Protein AF-A0A6N6ZDU7-F1 (afdb_monomer)

Foldseek 3Di:
DDPVVLVVLQVVLPDDPVLCVLVVVQAPDSLLSVLLSQQSNPAPCNHVLSVVLVVLQVVAPDHPNLVSLLSSLLSVLCVVVVHGAHSQLSSLLLSLLRVVQVPDPDHDRSNVSSNVCCVVPNGDRPRSPPDSD

Sequence (133 aa):
MTWRQALEQLLTAGASAEDILPLRDAIEEPANVRSLARLLAHDPHPSHSLEQLNDAVDASSEDLAAWLKSLTVLQKWLEGEGRTTTLKQAVGYVECSAAANDMQAMKLELDVMVESMLDSYGYSGEDASENCL

Structure (mmCIF, N/CA/C/O backbone):
data_AF-A0A6N6ZDU7-F1
#
_entry.id   AF-A0A6N6ZDU7-F1
#
loop_
_atom_site.group_PDB
_atom_site.id
_atom_site.type_symbol
_atom_site.label_atom_id
_atom_site.label_alt_id
_atom_site.label_comp_id
_atom_site.label_asym_id
_atom_site.label_entity_id
_atom_site.label_seq_id
_atom_site.pdbx_PDB_ins_code
_atom_site.Cartn_x
_atom_site.Cartn_y
_atom_site.Cartn_z
_atom_site.occupancy
_atom_site.B_iso_or_equiv
_atom_site.auth_seq_id
_atom_site.auth_comp_id
_atom_site.auth_asym_id
_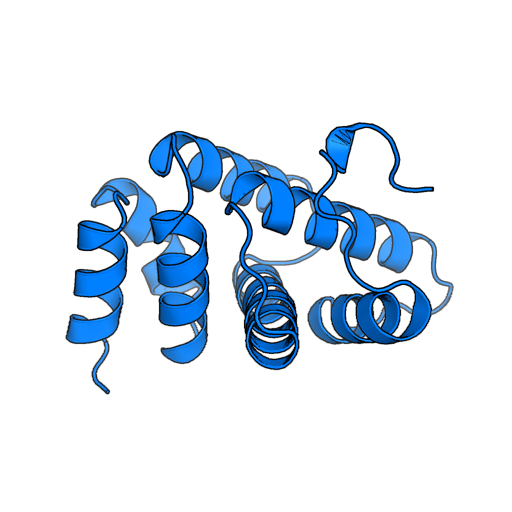atom_site.auth_atom_id
_atom_site.pdbx_PDB_model_num
ATOM 1 N N . MET A 1 1 ? -19.727 -2.717 -6.074 1.00 58.34 1 MET A N 1
ATOM 2 C CA . MET A 1 1 ? -19.333 -1.869 -4.928 1.00 58.34 1 MET A CA 1
ATOM 3 C C . MET A 1 1 ? -19.040 -0.482 -5.463 1.00 58.34 1 MET A C 1
ATOM 5 O O . MET A 1 1 ? -18.482 -0.398 -6.549 1.00 58.34 1 MET A O 1
ATOM 9 N N . THR A 1 2 ? -19.470 0.573 -4.779 1.00 76.94 2 THR A N 1
ATOM 10 C CA . THR A 1 2 ? -19.296 1.956 -5.251 1.00 76.94 2 THR A CA 1
ATOM 11 C C . THR A 1 2 ? -18.073 2.609 -4.606 1.00 76.94 2 THR A C 1
ATOM 13 O O . THR A 1 2 ? -17.673 2.231 -3.508 1.00 76.94 2 THR A O 1
ATOM 16 N N . TRP A 1 3 ? -17.506 3.623 -5.262 1.00 70.94 3 TRP A N 1
ATOM 17 C CA . TRP A 1 3 ? -16.405 4.443 -4.737 1.00 70.94 3 TRP A CA 1
ATOM 18 C C . TRP A 1 3 ? -16.661 4.992 -3.336 1.00 70.94 3 TRP A C 1
ATOM 20 O O . TRP A 1 3 ? -15.782 4.976 -2.483 1.00 70.94 3 TRP A O 1
ATOM 30 N N . ARG A 1 4 ? -17.905 5.394 -3.070 1.00 78.25 4 ARG A N 1
ATOM 31 C CA . ARG A 1 4 ? -18.334 5.858 -1.752 1.00 78.25 4 ARG A CA 1
ATOM 32 C C . ARG A 1 4 ? -18.070 4.825 -0.652 1.00 78.25 4 ARG A C 1
ATOM 34 O O . ARG A 1 4 ? -17.531 5.182 0.384 1.00 78.25 4 ARG A O 1
ATOM 41 N N . GLN A 1 5 ? -18.400 3.558 -0.899 1.00 80.31 5 GLN A N 1
ATOM 42 C CA . GLN A 1 5 ? -18.203 2.485 0.081 1.00 80.31 5 GLN A CA 1
ATOM 43 C C . GLN A 1 5 ? -16.718 2.226 0.346 1.00 80.31 5 GLN A C 1
ATOM 45 O O . GLN A 1 5 ? -16.336 1.938 1.473 1.00 80.31 5 GLN A O 1
ATOM 50 N N . ALA A 1 6 ? -15.884 2.330 -0.687 1.00 73.44 6 ALA A N 1
ATOM 51 C CA . ALA A 1 6 ? -14.447 2.129 -0.568 1.00 73.44 6 ALA A CA 1
ATOM 52 C C . ALA A 1 6 ? -13.781 3.248 0.260 1.00 73.44 6 ALA A C 1
ATOM 54 O O . ALA A 1 6 ? -12.985 2.973 1.151 1.00 73.44 6 ALA A O 1
ATOM 55 N N . LEU A 1 7 ? -14.174 4.505 0.032 1.00 78.56 7 LEU A N 1
ATOM 56 C CA . LEU A 1 7 ? -13.689 5.648 0.813 1.00 78.56 7 LEU A CA 1
ATOM 57 C C . LEU A 1 7 ? -14.181 5.619 2.268 1.00 78.56 7 LEU A C 1
ATOM 59 O O . LEU A 1 7 ? -13.415 5.902 3.185 1.00 78.56 7 LEU A O 1
ATOM 63 N N . GLU A 1 8 ? -15.438 5.223 2.497 1.00 83.81 8 GLU A N 1
ATOM 64 C CA . GLU A 1 8 ? -15.982 5.025 3.849 1.00 83.81 8 GLU A CA 1
ATOM 65 C C . GLU A 1 8 ? -15.182 3.964 4.634 1.00 83.81 8 GLU A C 1
ATOM 67 O O . GLU A 1 8 ? -14.991 4.108 5.844 1.00 83.81 8 GLU A O 1
ATOM 72 N N . GLN A 1 9 ? -14.654 2.935 3.960 1.00 84.00 9 GLN A N 1
ATOM 73 C CA . GLN A 1 9 ? -13.790 1.930 4.590 1.00 84.00 9 GLN A CA 1
ATOM 74 C C . GLN A 1 9 ? -12.430 2.494 5.007 1.00 84.00 9 GLN A C 1
ATOM 76 O O . GLN A 1 9 ? -11.996 2.193 6.114 1.00 84.00 9 GLN A O 1
ATOM 81 N N . LEU A 1 10 ? -11.787 3.332 4.185 1.00 81.88 10 LEU A N 1
ATOM 82 C CA . LEU A 1 10 ? -10.521 3.978 4.560 1.00 81.88 10 LEU A CA 1
ATOM 83 C C . LEU A 1 10 ? -10.683 4.878 5.788 1.00 81.88 10 LEU A C 1
ATOM 85 O O . LEU A 1 10 ? -9.905 4.769 6.733 1.00 81.88 10 LEU A O 1
ATOM 89 N N . LEU A 1 11 ? -11.731 5.707 5.805 1.00 85.19 11 LEU A N 1
ATOM 90 C CA . LEU A 1 11 ? -12.040 6.567 6.952 1.00 85.19 11 LEU A CA 1
ATOM 91 C C . LEU A 1 11 ? -12.271 5.745 8.227 1.00 85.19 11 LEU A C 1
ATOM 93 O O . LEU A 1 11 ? -11.782 6.089 9.298 1.00 85.19 11 LEU A O 1
ATOM 97 N N . THR A 1 12 ? -12.996 4.629 8.110 1.00 87.50 12 THR A N 1
ATOM 98 C CA . THR A 1 12 ? -13.253 3.726 9.244 1.00 87.50 12 THR A CA 1
ATOM 99 C C . THR A 1 12 ? -11.981 3.014 9.711 1.00 87.50 12 THR A C 1
ATOM 101 O O . THR A 1 12 ? -11.840 2.740 10.899 1.00 87.50 12 THR A O 1
ATOM 104 N N . ALA A 1 13 ? -11.050 2.742 8.796 1.00 84.44 13 ALA A N 1
ATOM 105 C CA . ALA A 1 13 ? -9.753 2.140 9.091 1.00 84.44 13 ALA A CA 1
ATOM 106 C C . ALA A 1 13 ? -8.732 3.137 9.678 1.00 84.44 13 ALA A C 1
ATOM 108 O O . ALA A 1 13 ? -7.606 2.751 9.969 1.00 84.44 13 ALA A O 1
ATOM 109 N N . GLY A 1 14 ? -9.122 4.400 9.879 1.00 82.88 14 GLY A N 1
ATOM 110 C CA . GLY A 1 14 ? -8.300 5.413 10.541 1.00 82.88 14 GLY A CA 1
ATOM 111 C C . GLY A 1 14 ? -7.555 6.360 9.602 1.00 82.88 14 GLY A C 1
ATOM 112 O O . GLY A 1 14 ? -6.782 7.179 10.092 1.00 82.88 14 GLY A O 1
ATOM 113 N N . ALA A 1 15 ? -7.790 6.297 8.286 1.00 84.06 15 ALA A N 1
ATOM 114 C CA . ALA A 1 15 ? -7.282 7.308 7.362 1.00 84.06 15 ALA A CA 1
ATOM 115 C C . ALA A 1 15 ? -7.988 8.654 7.593 1.00 84.06 15 ALA A C 1
ATOM 117 O O . ALA A 1 15 ? -9.206 8.710 7.796 1.00 84.06 15 ALA A O 1
ATOM 118 N N . SER A 1 16 ? -7.237 9.750 7.530 1.00 83.94 16 SER A N 1
ATOM 119 C CA . SER A 1 16 ? -7.793 11.099 7.554 1.00 83.94 16 SER A CA 1
ATOM 120 C C . SER A 1 16 ? -8.318 11.507 6.172 1.00 83.94 16 SER A C 1
ATOM 122 O O . SER A 1 16 ? -8.031 10.885 5.150 1.00 83.94 16 SER A O 1
ATOM 124 N N . ALA A 1 17 ? -9.100 12.587 6.119 1.00 80.00 17 ALA A N 1
ATOM 125 C CA . ALA A 1 17 ? -9.546 13.142 4.843 1.00 80.00 17 ALA A CA 1
ATOM 126 C C . ALA A 1 17 ? -8.377 13.664 3.986 1.00 80.00 17 ALA A C 1
ATOM 128 O O . ALA A 1 17 ? -8.487 13.655 2.762 1.00 80.00 17 ALA A O 1
ATOM 129 N N . GLU A 1 18 ? -7.281 14.102 4.614 1.00 80.38 18 GLU A N 1
ATOM 130 C CA . GLU A 1 18 ? -6.077 14.571 3.921 1.00 80.38 18 GLU A CA 1
ATOM 131 C C . GLU A 1 18 ? -5.332 13.400 3.270 1.00 80.38 18 GLU A C 1
ATOM 133 O O . GLU A 1 18 ? -4.978 13.497 2.097 1.00 80.38 18 GLU A O 1
ATOM 138 N N . ASP A 1 19 ? -5.239 12.254 3.954 1.00 76.81 19 ASP A N 1
ATOM 139 C CA . ASP A 1 19 ? -4.604 11.031 3.427 1.00 76.81 19 ASP A CA 1
ATOM 140 C C . ASP A 1 19 ? -5.325 10.469 2.191 1.00 76.81 19 ASP A C 1
ATOM 142 O O . ASP A 1 19 ? -4.747 9.777 1.355 1.00 76.81 19 ASP A O 1
ATOM 146 N N . ILE A 1 20 ? -6.622 10.755 2.064 1.00 76.69 20 ILE A N 1
ATOM 147 C CA . ILE A 1 20 ? -7.469 10.248 0.981 1.00 76.69 20 ILE A CA 1
ATOM 148 C C . ILE A 1 20 ? -7.313 11.070 -0.305 1.00 76.69 20 ILE A C 1
ATOM 150 O O . ILE A 1 20 ? -7.604 10.562 -1.392 1.00 76.69 20 ILE A O 1
ATOM 154 N N . LEU A 1 21 ? -6.869 12.328 -0.220 1.00 75.88 21 LEU A N 1
ATOM 155 C CA . LEU A 1 21 ? -6.776 13.203 -1.392 1.00 75.88 21 LEU A CA 1
ATOM 156 C C . LEU A 1 21 ? -5.785 12.686 -2.447 1.00 75.88 21 LEU A C 1
ATOM 158 O O . LEU A 1 21 ? -6.206 12.592 -3.602 1.00 75.88 21 LEU A O 1
ATOM 162 N N . PRO A 1 22 ? -4.542 12.292 -2.098 1.00 72.44 22 PRO A N 1
ATOM 163 C CA . PRO A 1 22 ? -3.609 11.707 -3.063 1.00 72.44 22 PRO A CA 1
ATOM 164 C C . PRO A 1 22 ? -4.135 10.395 -3.653 1.00 72.44 22 PRO A C 1
ATOM 166 O O . PRO A 1 22 ? -4.014 10.142 -4.850 1.00 72.44 22 PRO A O 1
ATOM 169 N N . LEU A 1 23 ? -4.802 9.586 -2.823 1.00 72.69 23 LEU A N 1
ATOM 170 C CA . LEU A 1 23 ? -5.373 8.310 -3.238 1.00 72.69 23 LEU A CA 1
ATOM 171 C C . LEU A 1 23 ? -6.471 8.500 -4.295 1.00 72.69 23 LEU A C 1
ATOM 173 O O . LEU A 1 23 ? -6.551 7.726 -5.243 1.00 72.69 23 LEU A O 1
ATOM 177 N N . ARG A 1 24 ? -7.306 9.539 -4.180 1.00 70.12 24 ARG A N 1
ATOM 178 C CA . ARG A 1 24 ? -8.436 9.771 -5.097 1.00 70.12 24 ARG A CA 1
ATOM 179 C C . ARG A 1 24 ? -8.020 9.792 -6.571 1.00 70.12 24 ARG A C 1
ATOM 181 O O . ARG A 1 24 ? -8.779 9.304 -7.405 1.00 70.12 24 ARG A O 1
ATOM 188 N N . ASP A 1 25 ? -6.860 10.368 -6.867 1.00 70.69 25 ASP A N 1
ATOM 189 C CA . ASP A 1 25 ? -6.400 10.580 -8.239 1.00 70.69 25 ASP A CA 1
ATOM 190 C C . ASP A 1 25 ? -5.521 9.415 -8.745 1.00 70.69 25 ASP A C 1
ATOM 192 O O . ASP A 1 25 ? -5.403 9.229 -9.953 1.00 70.69 25 ASP A O 1
ATOM 196 N N . ALA A 1 26 ? -4.968 8.597 -7.838 1.00 70.00 26 ALA A N 1
ATOM 197 C CA . ALA A 1 26 ? -4.118 7.442 -8.154 1.00 70.00 26 ALA A CA 1
ATOM 198 C C . ALA A 1 26 ? -4.843 6.086 -8.130 1.00 70.00 26 ALA A C 1
ATOM 200 O O . ALA A 1 26 ? -4.334 5.091 -8.646 1.00 70.00 26 ALA A O 1
ATOM 201 N N . ILE A 1 27 ? -6.019 5.993 -7.505 1.00 69.31 27 ILE A N 1
ATOM 202 C CA . ILE A 1 27 ? -6.757 4.733 -7.474 1.00 69.31 27 ILE A CA 1
ATOM 203 C C . ILE A 1 27 ? -7.467 4.535 -8.819 1.00 69.31 27 ILE A C 1
ATOM 205 O O . ILE A 1 27 ? -8.473 5.174 -9.122 1.00 69.31 27 ILE A O 1
ATOM 209 N N . GLU A 1 28 ? -7.004 3.548 -9.577 1.00 72.62 28 GLU A N 1
ATOM 210 C CA . GLU A 1 28 ? -7.682 3.097 -10.796 1.00 72.62 28 GLU A CA 1
ATOM 211 C C . GLU A 1 28 ? -8.829 2.119 -10.491 1.00 72.62 28 GLU A C 1
ATOM 213 O O . GLU A 1 28 ? -9.880 2.140 -11.137 1.00 72.62 28 GLU A O 1
ATOM 218 N N . GLU A 1 29 ? -8.668 1.289 -9.452 1.00 81.12 29 GLU A N 1
ATOM 219 C CA . GLU A 1 29 ? -9.603 0.217 -9.112 1.00 81.12 29 GLU A CA 1
ATOM 220 C C . GLU A 1 29 ? -10.115 0.278 -7.660 1.00 81.12 29 GLU A C 1
ATOM 222 O O . GLU A 1 29 ? -9.319 0.281 -6.716 1.00 81.12 29 GLU A O 1
ATOM 227 N N . PRO A 1 30 ? -11.442 0.165 -7.418 1.00 81.50 30 PRO A N 1
ATOM 228 C CA . PRO A 1 30 ? -12.004 0.085 -6.065 1.00 81.50 30 PRO A CA 1
ATOM 229 C C . PRO A 1 30 ? -11.464 -1.079 -5.221 1.00 81.50 30 PRO A C 1
ATOM 231 O O . PRO A 1 30 ? -11.613 -1.077 -4.000 1.00 81.50 30 PRO A O 1
ATOM 2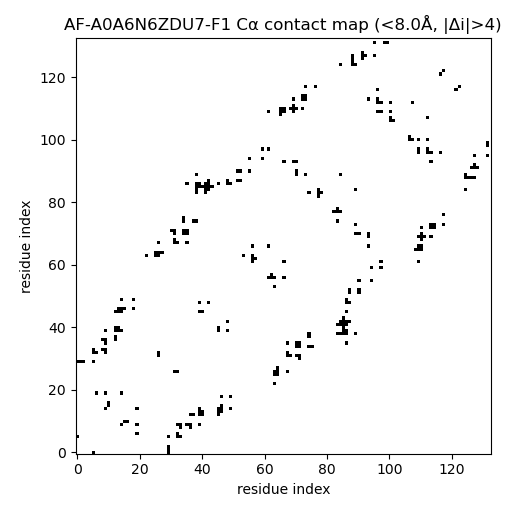34 N N . ALA A 1 31 ? -10.895 -2.107 -5.858 1.00 85.31 31 ALA A N 1
ATOM 235 C CA . ALA A 1 31 ? -10.260 -3.219 -5.163 1.00 85.31 31 ALA A CA 1
ATOM 236 C C . ALA A 1 31 ? -9.034 -2.769 -4.363 1.00 85.31 31 ALA A C 1
ATOM 238 O O . ALA A 1 31 ? -8.883 -3.211 -3.226 1.00 85.31 31 ALA A O 1
ATOM 239 N N . ASN A 1 32 ? -8.250 -1.837 -4.904 1.00 89.06 32 ASN A N 1
ATOM 240 C CA . ASN A 1 32 ? -7.016 -1.386 -4.276 1.00 89.06 32 ASN A CA 1
ATOM 241 C C . ASN A 1 32 ? -7.286 -0.640 -2.969 1.00 89.06 32 ASN A C 1
ATOM 243 O O . ASN A 1 32 ? -6.639 -0.871 -1.951 1.00 89.06 32 ASN A O 1
ATOM 247 N N . VAL A 1 33 ? -8.344 0.170 -2.963 1.00 85.12 33 VAL A N 1
ATOM 248 C CA . VAL A 1 33 ? -8.827 0.878 -1.769 1.00 85.12 33 VAL A CA 1
ATOM 249 C C . VAL A 1 33 ? -9.214 -0.084 -0.659 1.00 85.12 33 VAL A C 1
ATOM 251 O O . VAL A 1 33 ? -8.924 0.159 0.507 1.00 85.12 33 VAL A O 1
ATOM 254 N N . ARG A 1 34 ? -9.879 -1.190 -1.011 1.00 87.81 34 ARG A N 1
ATOM 255 C CA . ARG A 1 34 ? -10.276 -2.193 -0.021 1.00 87.81 34 ARG A CA 1
ATOM 256 C C . ARG A 1 34 ? -9.068 -2.881 0.579 1.00 87.81 34 ARG A C 1
ATOM 258 O O . ARG A 1 34 ? -9.038 -3.081 1.786 1.00 87.81 34 ARG A O 1
ATOM 265 N N . SER A 1 35 ? -8.116 -3.281 -0.257 1.00 91.81 35 SER A N 1
ATOM 266 C CA . SER A 1 35 ? -6.904 -3.936 0.220 1.00 91.81 35 SER A CA 1
ATOM 267 C C . SER A 1 35 ? -6.118 -3.002 1.137 1.00 91.81 35 SER A C 1
ATOM 269 O O . SER A 1 35 ? -5.766 -3.416 2.238 1.00 91.81 35 SER A O 1
ATOM 271 N N . LEU A 1 36 ? -5.989 -1.721 0.777 1.00 91.88 36 LEU A N 1
ATOM 272 C CA . LEU A 1 36 ? -5.410 -0.705 1.656 1.00 91.88 36 LEU A CA 1
ATOM 273 C C . LEU A 1 36 ? -6.192 -0.558 2.973 1.00 91.88 36 LEU A C 1
ATOM 275 O O . LEU A 1 36 ? -5.602 -0.618 4.046 1.00 91.88 36 LEU A O 1
ATOM 279 N N . ALA A 1 37 ? -7.523 -0.445 2.920 1.00 90.81 37 ALA A N 1
ATOM 280 C CA . ALA A 1 37 ? -8.357 -0.340 4.119 1.00 90.81 37 ALA A CA 1
ATOM 281 C C . ALA A 1 37 ? -8.235 -1.566 5.041 1.00 90.81 37 ALA A C 1
ATOM 283 O O . ALA A 1 37 ? -8.271 -1.427 6.260 1.00 90.81 37 ALA A O 1
ATOM 284 N N . ARG A 1 38 ? -8.068 -2.769 4.479 1.00 91.88 38 ARG A N 1
ATOM 285 C CA . ARG A 1 38 ? -7.843 -3.997 5.257 1.00 91.88 38 ARG A CA 1
ATOM 286 C C . ARG A 1 38 ? -6.484 -3.996 5.949 1.00 91.88 38 ARG A C 1
ATOM 288 O O . ARG A 1 38 ? -6.417 -4.390 7.106 1.00 91.88 38 ARG A O 1
ATOM 295 N N . LEU A 1 39 ? -5.431 -3.540 5.271 1.00 93.25 39 LEU A N 1
ATOM 296 C CA . LEU A 1 39 ? -4.101 -3.394 5.872 1.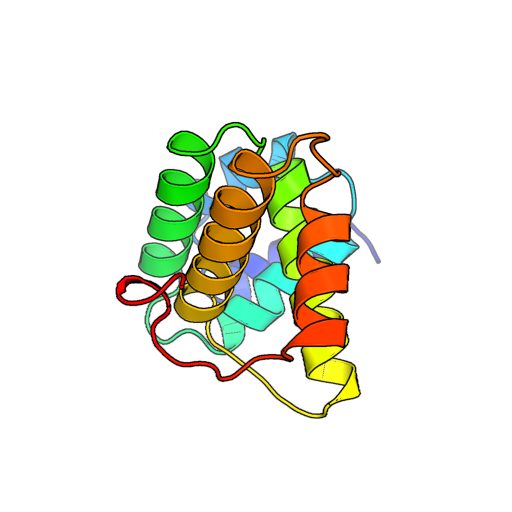00 93.25 39 LEU A CA 1
ATOM 297 C C . LEU A 1 39 ? -4.123 -2.365 7.013 1.00 93.25 39 LEU A C 1
ATOM 299 O O . LEU A 1 39 ? -3.623 -2.638 8.101 1.00 93.25 39 LEU A O 1
ATOM 303 N N . LEU A 1 40 ? -4.787 -1.226 6.799 1.00 92.00 40 LEU A N 1
ATOM 304 C CA . LEU A 1 40 ? -4.961 -0.181 7.814 1.00 92.00 40 LEU A CA 1
ATOM 305 C C . LEU A 1 40 ? -5.778 -0.640 9.021 1.00 92.00 40 LEU A C 1
ATOM 307 O O . LEU A 1 40 ? -5.467 -0.264 10.144 1.00 92.00 40 LEU A O 1
ATOM 311 N N . ALA A 1 41 ? -6.794 -1.482 8.822 1.00 90.69 41 ALA A N 1
ATOM 312 C CA . ALA A 1 41 ? -7.621 -1.986 9.919 1.00 90.69 41 ALA A CA 1
ATOM 313 C C . ALA A 1 41 ? -6.829 -2.814 10.951 1.00 90.69 41 ALA A C 1
ATOM 315 O O . ALA A 1 41 ? -7.295 -3.003 12.076 1.00 90.69 41 ALA A O 1
ATOM 316 N N . HIS A 1 42 ? -5.653 -3.315 10.571 1.00 87.75 42 HIS A N 1
ATOM 317 C CA . HIS A 1 42 ? -4.733 -4.032 11.451 1.00 87.75 42 HIS A CA 1
ATOM 318 C C . HIS A 1 42 ? -3.570 -3.165 11.943 1.00 87.75 42 HIS A C 1
ATOM 320 O O . HIS A 1 42 ? -2.756 -3.643 12.732 1.00 87.75 42 HIS A O 1
ATOM 326 N N . ASP A 1 43 ? -3.486 -1.912 11.503 1.00 88.25 43 ASP A N 1
ATOM 327 C CA . ASP A 1 43 ? -2.383 -1.023 11.819 1.00 88.25 43 ASP A CA 1
ATOM 328 C C . ASP A 1 43 ? -2.649 -0.242 13.123 1.00 88.25 43 ASP A C 1
ATOM 330 O O . ASP A 1 43 ? -3.695 0.401 13.255 1.00 88.25 43 ASP A O 1
ATOM 334 N N . PRO A 1 44 ? -1.736 -0.275 14.114 1.00 88.44 44 PRO A N 1
ATOM 335 C CA . PRO A 1 44 ? -1.889 0.510 15.339 1.00 88.44 44 PRO A CA 1
ATOM 336 C C . PRO A 1 44 ? -1.749 2.022 15.106 1.00 88.44 44 PRO A C 1
ATOM 338 O O . PRO A 1 44 ? -2.224 2.808 15.931 1.00 88.44 44 PRO A O 1
ATOM 341 N N . HIS A 1 45 ? -1.111 2.439 14.006 1.00 88.12 45 HIS A N 1
ATOM 342 C CA . HIS A 1 45 ? -0.851 3.838 13.670 1.00 88.12 45 HIS A CA 1
ATOM 343 C C . HIS A 1 45 ? -1.175 4.151 12.191 1.00 88.12 45 HIS A C 1
ATOM 345 O O . HIS A 1 45 ? -0.277 4.525 11.435 1.00 88.12 45 HIS A O 1
ATOM 351 N N . PRO A 1 46 ? -2.460 4.083 11.778 1.00 86.62 46 PRO A N 1
ATOM 352 C CA . PRO A 1 46 ? -2.890 4.193 10.378 1.00 86.62 46 PRO A CA 1
ATOM 353 C C . PRO A 1 46 ? -2.339 5.411 9.624 1.00 86.62 46 PRO A C 1
ATOM 355 O O . PRO A 1 46 ? -1.810 5.259 8.528 1.00 86.62 46 PRO A O 1
ATOM 358 N N . SER A 1 47 ? -2.418 6.610 10.213 1.00 85.31 47 SER A N 1
ATOM 359 C CA . SER A 1 47 ? -1.933 7.844 9.573 1.00 85.31 47 SER A CA 1
ATOM 360 C C . SER A 1 47 ? -0.420 7.840 9.358 1.00 85.31 47 SER A C 1
ATOM 362 O O . SER A 1 47 ? 0.046 8.226 8.295 1.00 85.31 47 SER A O 1
ATOM 364 N N . HIS A 1 48 ? 0.349 7.348 10.332 1.00 87.69 48 HIS A N 1
ATOM 365 C CA . HIS A 1 48 ? 1.803 7.252 10.200 1.00 87.69 48 HIS A CA 1
ATOM 366 C C . HIS A 1 48 ? 2.198 6.222 9.133 1.00 87.69 48 HIS A C 1
ATOM 368 O O . HIS A 1 48 ? 3.092 6.469 8.336 1.00 87.69 48 HIS A O 1
ATOM 374 N N . SER A 1 49 ? 1.507 5.083 9.059 1.00 90.31 49 SER A N 1
ATOM 375 C CA . SER A 1 49 ? 1.762 4.095 8.003 1.00 90.31 49 SER A CA 1
ATOM 376 C C . SER A 1 49 ? 1.348 4.581 6.607 1.00 90.31 49 SER A C 1
ATOM 378 O O . SER A 1 49 ? 1.926 4.143 5.616 1.00 90.31 49 SER A O 1
ATOM 380 N N . LEU A 1 50 ? 0.371 5.490 6.506 1.00 90.31 50 LEU A N 1
ATOM 381 C CA . LEU A 1 50 ? 0.025 6.168 5.248 1.00 90.31 50 LEU A CA 1
ATOM 382 C C . LEU A 1 50 ? 1.080 7.193 4.834 1.00 90.31 50 LEU A C 1
ATOM 384 O O . LEU A 1 50 ? 1.409 7.269 3.654 1.00 90.31 50 LEU A O 1
ATOM 388 N N . GLU A 1 51 ? 1.633 7.941 5.788 1.00 88.81 51 GLU A N 1
ATOM 389 C CA . GLU A 1 51 ? 2.786 8.815 5.549 1.00 88.81 51 GLU A CA 1
ATOM 390 C C . GLU A 1 51 ? 3.978 7.997 5.036 1.00 88.81 51 GLU A C 1
ATOM 392 O O . GLU A 1 51 ? 4.514 8.308 3.980 1.00 88.81 51 GLU A O 1
ATOM 397 N N . GLN A 1 52 ? 4.289 6.866 5.679 1.00 90.12 52 GLN A N 1
ATOM 398 C CA . GLN A 1 52 ? 5.341 5.954 5.217 1.00 90.12 52 GLN A CA 1
ATOM 399 C C . GLN A 1 52 ? 5.0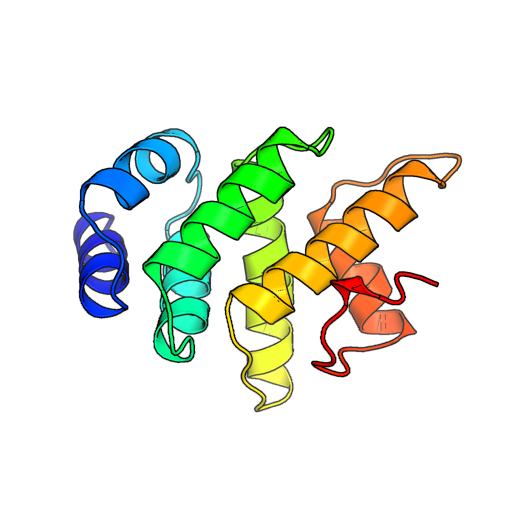86 5.382 3.818 1.00 90.12 52 GLN A C 1
ATOM 401 O O . GLN A 1 52 ? 6.028 5.223 3.048 1.00 90.12 52 GLN A O 1
ATOM 406 N N . LEU A 1 53 ? 3.832 5.069 3.471 1.00 92.38 53 LEU A N 1
ATOM 407 C CA . LEU A 1 53 ? 3.486 4.664 2.108 1.00 92.38 53 LEU A CA 1
ATOM 408 C C . LEU A 1 53 ? 3.793 5.786 1.109 1.00 92.38 53 LEU A C 1
ATOM 410 O O . LEU A 1 53 ? 4.384 5.512 0.070 1.00 92.38 53 LEU A O 1
ATOM 414 N N . ASN A 1 54 ? 3.408 7.028 1.410 1.00 90.56 54 ASN A N 1
ATOM 415 C CA . ASN A 1 54 ? 3.687 8.162 0.528 1.00 90.56 54 ASN A CA 1
ATOM 416 C C . ASN A 1 54 ? 5.195 8.406 0.388 1.00 90.56 54 ASN A C 1
ATOM 418 O O . ASN A 1 54 ? 5.675 8.538 -0.733 1.00 90.56 54 ASN A O 1
ATOM 422 N N . ASP A 1 55 ? 5.941 8.377 1.494 1.00 91.06 55 ASP A N 1
ATOM 423 C CA . ASP A 1 55 ? 7.399 8.528 1.482 1.00 91.06 55 ASP A CA 1
ATOM 424 C C . ASP A 1 55 ? 8.073 7.437 0.634 1.00 91.06 55 ASP A C 1
ATOM 426 O O . ASP A 1 55 ? 8.973 7.724 -0.155 1.00 91.06 55 ASP A O 1
ATOM 430 N N . ALA A 1 56 ? 7.623 6.184 0.764 1.00 91.31 56 ALA A N 1
ATOM 431 C CA . ALA A 1 56 ? 8.159 5.062 -0.002 1.00 91.31 56 ALA A CA 1
ATOM 432 C C . ALA A 1 56 ? 7.830 5.172 -1.500 1.00 91.31 56 ALA A C 1
ATOM 434 O O . ALA A 1 56 ? 8.684 4.889 -2.341 1.00 91.31 56 ALA A O 1
ATOM 435 N N . VAL A 1 57 ? 6.619 5.626 -1.842 1.00 91.56 57 VAL A N 1
ATOM 436 C CA . VAL A 1 57 ? 6.222 5.909 -3.229 1.00 91.56 57 VAL A CA 1
ATOM 437 C C . VAL A 1 57 ? 7.113 6.999 -3.819 1.00 91.56 57 VAL A C 1
ATOM 439 O O . VAL A 1 57 ? 7.723 6.767 -4.862 1.00 91.56 57 VAL A O 1
ATOM 442 N N . ASP A 1 58 ? 7.248 8.137 -3.132 1.00 90.00 58 ASP A N 1
ATOM 443 C CA . ASP A 1 58 ? 8.045 9.288 -3.576 1.00 90.00 58 ASP A CA 1
ATOM 444 C C . ASP A 1 58 ? 9.540 8.955 -3.720 1.00 90.00 58 ASP A C 1
ATOM 446 O O . ASP A 1 58 ? 10.230 9.520 -4.574 1.00 90.00 58 ASP A O 1
ATOM 450 N N . ALA A 1 59 ? 10.053 8.036 -2.897 1.00 89.19 59 ALA A N 1
ATOM 451 C CA . ALA A 1 59 ? 11.429 7.552 -2.978 1.00 89.19 59 ALA A CA 1
ATOM 452 C C . ALA A 1 59 ? 11.653 6.514 -4.095 1.00 89.19 59 ALA A C 1
ATOM 454 O O . ALA A 1 59 ? 12.801 6.264 -4.476 1.00 89.19 59 ALA A O 1
ATOM 455 N N . SER A 1 60 ? 10.588 5.900 -4.614 1.00 87.94 60 SER A N 1
ATOM 456 C CA . SER A 1 60 ? 10.658 4.856 -5.637 1.00 87.94 60 SER A CA 1
ATOM 457 C C . SER A 1 60 ? 10.567 5.415 -7.062 1.00 87.94 60 SER A C 1
ATOM 459 O O . SER A 1 60 ? 10.216 6.570 -7.288 1.00 87.94 60 SER A O 1
ATOM 461 N N . SER A 1 61 ? 10.871 4.577 -8.059 1.00 88.12 61 SER A N 1
ATOM 462 C CA . SER A 1 61 ? 10.621 4.920 -9.471 1.00 88.12 61 SER A CA 1
ATOM 463 C C . SER A 1 61 ? 9.200 4.592 -9.952 1.00 88.12 61 SER A C 1
ATOM 465 O O . SER A 1 61 ? 8.878 4.850 -11.110 1.00 88.12 61 SER A O 1
ATOM 467 N N . GLU A 1 62 ? 8.372 4.038 -9.067 1.00 90.50 62 GLU A N 1
ATOM 468 C CA . GLU A 1 62 ? 7.025 3.542 -9.344 1.00 90.50 62 GLU A CA 1
ATOM 469 C C . GLU A 1 62 ? 5.980 4.529 -8.811 1.00 90.50 62 GLU A C 1
ATOM 471 O O . GLU A 1 62 ? 6.190 5.189 -7.794 1.00 90.50 62 GLU A O 1
ATOM 476 N N . ASP A 1 63 ? 4.833 4.636 -9.479 1.00 91.00 63 ASP A N 1
ATOM 477 C CA . ASP A 1 63 ? 3.773 5.547 -9.047 1.00 91.00 63 ASP A CA 1
ATOM 478 C C . ASP A 1 63 ? 2.855 4.938 -7.970 1.00 91.00 63 ASP A C 1
ATOM 480 O O . ASP A 1 63 ? 2.834 3.731 -7.707 1.00 91.00 63 ASP A O 1
ATOM 484 N N . LEU A 1 64 ? 2.043 5.790 -7.338 1.00 90.69 64 LEU A N 1
ATOM 485 C CA . LEU A 1 64 ? 1.102 5.367 -6.300 1.00 90.69 64 LEU A CA 1
ATOM 486 C C . LEU A 1 64 ? 0.110 4.297 -6.803 1.00 90.69 64 LEU A C 1
ATOM 488 O O . LEU A 1 64 ? -0.325 3.455 -6.018 1.00 90.69 64 LEU A O 1
ATOM 492 N N . ALA A 1 65 ? -0.241 4.282 -8.094 1.00 90.75 65 ALA A N 1
ATOM 493 C CA . ALA A 1 65 ? -1.144 3.277 -8.651 1.00 90.75 65 ALA A CA 1
ATOM 494 C C . ALA A 1 65 ? -0.485 1.886 -8.669 1.00 90.75 65 ALA A C 1
ATOM 496 O O . ALA A 1 65 ? -1.095 0.913 -8.206 1.00 90.75 65 ALA A O 1
ATOM 497 N N . ALA A 1 66 ? 0.774 1.800 -9.110 1.00 93.00 66 ALA A N 1
ATOM 498 C CA . ALA A 1 66 ? 1.581 0.583 -9.087 1.00 93.00 66 ALA A CA 1
ATOM 499 C C . ALA A 1 66 ? 1.771 0.054 -7.657 1.00 93.00 66 ALA A C 1
ATOM 501 O O . ALA A 1 66 ? 1.594 -1.143 -7.401 1.00 93.00 66 ALA A O 1
ATOM 502 N N . TRP A 1 67 ? 2.025 0.940 -6.692 1.00 94.94 67 TRP A N 1
ATOM 503 C CA . TRP A 1 67 ? 2.114 0.583 -5.272 1.00 94.94 67 TRP A CA 1
ATOM 504 C C . TRP A 1 67 ? 0.800 0.035 -4.713 1.00 94.94 67 TRP A C 1
ATOM 506 O O . TRP A 1 67 ? 0.774 -1.016 -4.071 1.00 94.94 67 TRP A O 1
ATOM 516 N N . LEU A 1 68 ? -0.322 0.696 -4.992 1.00 93.75 68 LEU A N 1
ATOM 517 C CA . LEU A 1 68 ? -1.641 0.250 -4.544 1.00 93.75 68 LEU A CA 1
ATOM 518 C C . LEU A 1 68 ? -2.037 -1.106 -5.150 1.00 93.75 68 LEU A C 1
ATOM 520 O O . LEU A 1 68 ? -2.640 -1.947 -4.471 1.00 93.75 68 LEU A O 1
ATOM 524 N N . LYS A 1 69 ? -1.677 -1.348 -6.412 1.00 95.06 69 LYS A N 1
ATOM 525 C CA . LYS A 1 69 ? -1.861 -2.641 -7.082 1.00 95.06 69 LYS A CA 1
ATOM 526 C C . LYS A 1 69 ? -0.996 -3.730 -6.437 1.00 95.06 69 LYS A C 1
ATOM 528 O O . LYS A 1 69 ? -1.488 -4.817 -6.143 1.00 95.06 69 LYS A O 1
ATOM 533 N N . SER A 1 70 ? 0.246 -3.405 -6.110 1.00 96.56 70 SER A N 1
ATOM 534 C CA . SER A 1 70 ? 1.203 -4.297 -5.445 1.00 96.56 70 SER A CA 1
ATOM 535 C C . SER A 1 70 ? 0.769 -4.685 -4.029 1.00 96.56 70 SER A C 1
ATOM 537 O O . SER A 1 70 ? 0.727 -5.866 -3.680 1.00 96.56 70 SER A O 1
ATOM 539 N N . LEU A 1 71 ? 0.317 -3.712 -3.233 1.00 96.25 71 LEU A N 1
ATOM 540 C CA . LEU A 1 71 ? -0.291 -3.963 -1.922 1.00 96.25 71 LEU A CA 1
ATOM 541 C C . LEU A 1 71 ? -1.540 -4.844 -2.035 1.00 96.25 71 LEU A C 1
ATOM 543 O O . LEU A 1 71 ? -1.812 -5.654 -1.151 1.00 96.25 71 LEU A O 1
ATOM 547 N N . THR A 1 72 ? -2.293 -4.729 -3.130 1.00 96.06 72 THR A N 1
ATOM 548 C CA . THR A 1 72 ? -3.460 -5.580 -3.396 1.00 96.06 72 THR A CA 1
ATOM 549 C C . THR A 1 72 ? -3.072 -7.027 -3.667 1.00 96.06 72 THR A C 1
ATOM 551 O O . THR A 1 72 ? -3.752 -7.929 -3.172 1.00 96.06 72 THR A O 1
ATOM 554 N N . VAL A 1 73 ? -1.991 -7.267 -4.416 1.00 97.38 73 VAL A N 1
ATOM 555 C CA . VAL A 1 73 ? -1.442 -8.616 -4.636 1.00 97.38 73 VAL A CA 1
ATOM 556 C C . VAL A 1 73 ? -1.054 -9.248 -3.302 1.00 97.38 73 VAL A C 1
ATOM 558 O O . VAL A 1 73 ? -1.575 -10.310 -2.958 1.00 97.38 73 VAL A O 1
ATOM 561 N N . LEU A 1 74 ? -0.245 -8.551 -2.499 1.00 97.06 74 LEU A N 1
ATOM 562 C CA . LEU A 1 74 ? 0.164 -9.028 -1.176 1.00 97.06 74 LEU A CA 1
ATOM 563 C C . LEU A 1 74 ? -1.041 -9.297 -0.265 1.00 97.06 74 LEU A C 1
ATOM 565 O O . LEU A 1 74 ? -1.131 -10.346 0.369 1.00 97.06 74 LEU A O 1
ATOM 569 N N . GLN A 1 75 ? -1.999 -8.373 -0.217 1.00 96.25 75 GLN A N 1
ATOM 570 C CA . GLN A 1 75 ? -3.176 -8.504 0.635 1.00 96.25 75 GLN A CA 1
ATOM 571 C C . GLN A 1 75 ? -4.039 -9.713 0.246 1.00 96.25 75 GLN A C 1
ATOM 573 O O . GLN A 1 75 ? -4.522 -10.419 1.130 1.00 96.25 75 GLN A O 1
ATOM 578 N N . LYS A 1 76 ? -4.209 -9.985 -1.054 1.00 96.06 76 LYS A N 1
ATOM 579 C CA . LYS A 1 76 ? -4.925 -11.176 -1.541 1.00 96.06 76 LYS A CA 1
ATOM 580 C C . LYS A 1 76 ? -4.177 -12.466 -1.224 1.00 96.06 76 LYS A C 1
ATOM 582 O O . LYS A 1 76 ? -4.812 -13.443 -0.835 1.00 96.06 76 LYS A O 1
ATOM 587 N N . TRP A 1 77 ? -2.855 -12.467 -1.377 1.00 96.81 77 TRP A N 1
ATOM 588 C CA . TRP A 1 77 ? -2.024 -13.612 -1.017 1.00 96.81 77 TRP A CA 1
ATOM 589 C C . TRP A 1 77 ? -2.164 -13.938 0.476 1.00 96.81 77 TRP A C 1
ATOM 591 O O . TRP A 1 77 ? -2.461 -15.073 0.839 1.00 96.81 77 TRP A O 1
ATOM 601 N N . LEU A 1 78 ? -2.088 -12.920 1.341 1.00 95.81 78 LEU A N 1
ATOM 602 C CA . LEU A 1 78 ? -2.295 -13.075 2.783 1.00 95.81 78 LEU A CA 1
ATOM 603 C C . LEU A 1 78 ? -3.684 -13.639 3.112 1.00 95.81 78 LEU A C 1
ATOM 605 O O . LEU A 1 78 ? -3.788 -14.527 3.953 1.00 95.81 78 LEU A O 1
ATOM 609 N N . GLU A 1 79 ? -4.740 -13.181 2.430 1.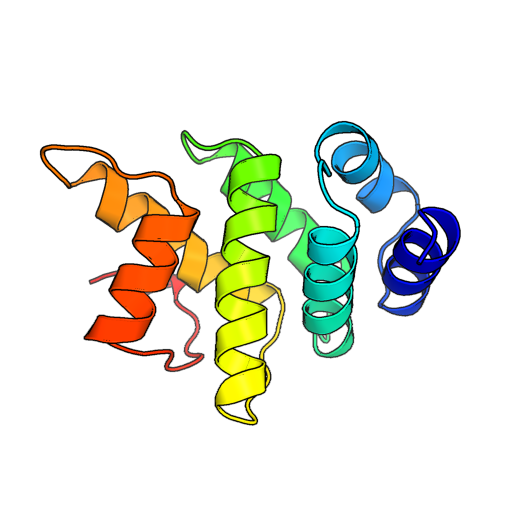00 94.56 79 GLU A N 1
ATOM 610 C CA . GLU A 1 79 ? -6.087 -13.747 2.592 1.00 94.56 79 GLU A CA 1
ATOM 611 C C . GLU A 1 79 ? -6.157 -15.225 2.207 1.00 94.56 79 GLU A C 1
ATOM 613 O O . GLU A 1 79 ? -6.784 -16.006 2.925 1.00 94.56 79 GLU A O 1
ATOM 618 N N . GLY A 1 80 ? -5.512 -15.610 1.102 1.00 95.69 80 GLY A N 1
ATOM 619 C CA . GLY A 1 80 ? -5.418 -17.005 0.666 1.00 95.69 80 GLY A CA 1
ATOM 620 C C . GLY A 1 80 ? -4.734 -17.898 1.702 1.00 95.69 80 GLY A C 1
ATOM 621 O O . GLY A 1 80 ? -5.189 -19.012 1.951 1.00 95.69 80 GLY A O 1
ATOM 622 N N . GLU A 1 81 ? -3.715 -17.362 2.373 1.00 95.19 81 GLU A N 1
ATOM 623 C CA . GLU A 1 81 ? -2.964 -18.039 3.435 1.00 95.19 81 GLU A CA 1
ATOM 624 C C . GLU A 1 81 ? -3.626 -17.940 4.825 1.00 95.19 81 GLU A C 1
ATOM 626 O O . GLU A 1 81 ? -3.112 -18.484 5.804 1.00 95.19 81 GLU A O 1
ATOM 631 N N . GLY A 1 82 ? -4.759 -17.239 4.958 1.00 94.50 82 GLY A N 1
ATOM 632 C CA . GLY A 1 82 ? -5.417 -17.008 6.250 1.00 94.50 82 GLY A CA 1
ATOM 633 C C . GLY A 1 82 ? -4.596 -16.140 7.213 1.00 94.50 82 GLY A C 1
ATOM 634 O O . GLY A 1 82 ? -4.712 -16.280 8.433 1.00 94.50 82 GLY A O 1
ATOM 635 N N . ARG A 1 83 ? -3.746 -15.263 6.673 1.00 93.56 83 ARG A N 1
ATOM 636 C CA . ARG A 1 83 ? -2.820 -14.387 7.400 1.00 93.56 83 ARG A CA 1
ATOM 637 C C . ARG A 1 83 ? -3.251 -12.924 7.300 1.00 93.56 83 ARG A C 1
ATOM 639 O O . ARG A 1 83 ? -3.999 -12.531 6.410 1.00 93.56 83 ARG A O 1
ATOM 646 N N . THR A 1 84 ? -2.747 -12.101 8.214 1.00 93.31 84 THR A N 1
ATOM 647 C CA . THR A 1 84 ? -2.925 -10.642 8.205 1.00 93.31 84 THR A CA 1
ATOM 648 C C . THR A 1 84 ? -1.595 -9.946 8.479 1.00 93.31 84 THR A C 1
ATOM 650 O O . THR A 1 84 ? -0.645 -10.577 8.946 1.00 93.31 84 THR A O 1
ATOM 653 N N . THR A 1 85 ? -1.511 -8.653 8.163 1.00 94.19 85 THR A N 1
ATOM 654 C CA . THR A 1 85 ? -0.336 -7.822 8.445 1.00 94.19 85 THR A CA 1
ATOM 655 C C . THR A 1 85 ? -0.726 -6.353 8.619 1.00 94.19 85 THR A C 1
ATOM 657 O O . THR A 1 85 ? -1.857 -5.981 8.296 1.00 94.19 85 THR A O 1
ATOM 660 N N . THR A 1 86 ? 0.192 -5.534 9.133 1.00 93.12 86 THR A N 1
ATOM 661 C CA . THR A 1 86 ? 0.034 -4.072 9.213 1.00 93.12 86 THR A CA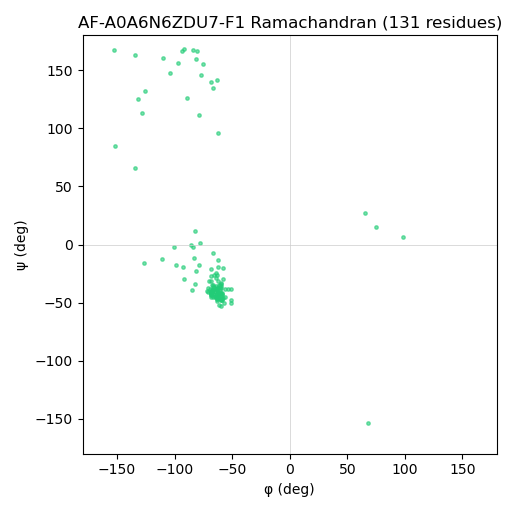 1
ATOM 662 C C . THR A 1 86 ? 0.384 -3.405 7.883 1.00 93.12 86 THR A C 1
ATOM 664 O O . THR A 1 86 ? 1.115 -3.977 7.068 1.00 93.12 86 THR A O 1
ATOM 667 N N . LEU A 1 87 ? -0.091 -2.175 7.655 1.00 93.88 87 LEU A N 1
ATOM 668 C CA . LEU A 1 87 ? 0.292 -1.435 6.453 1.00 93.88 87 LEU A CA 1
ATOM 669 C C . LEU A 1 87 ? 1.801 -1.168 6.439 1.00 93.88 87 LEU A C 1
ATOM 671 O O . LEU A 1 87 ? 2.425 -1.400 5.411 1.00 93.88 87 LEU A O 1
ATOM 675 N N . LYS A 1 88 ? 2.400 -0.790 7.575 1.00 92.44 88 LYS A N 1
ATOM 676 C CA . LYS A 1 88 ? 3.858 -0.594 7.688 1.00 92.44 88 LYS A CA 1
ATOM 677 C C . LYS A 1 88 ? 4.661 -1.793 7.167 1.00 92.44 88 LYS A C 1
ATOM 679 O O . LYS A 1 88 ? 5.550 -1.638 6.334 1.00 92.44 88 LYS A O 1
ATOM 684 N N . GLN A 1 89 ? 4.332 -3.002 7.620 1.00 93.12 89 GLN A N 1
ATOM 685 C CA . GLN A 1 89 ? 5.044 -4.213 7.192 1.00 93.12 89 GLN A CA 1
ATOM 686 C C . GLN A 1 89 ? 4.758 -4.571 5.726 1.00 93.12 89 GLN A C 1
ATOM 688 O O . GLN A 1 89 ? 5.605 -5.160 5.056 1.00 93.12 89 GLN A O 1
ATOM 693 N N . ALA A 1 90 ? 3.564 -4.256 5.220 1.00 95.00 90 ALA A N 1
ATOM 694 C CA . ALA A 1 90 ? 3.233 -4.444 3.812 1.00 95.00 90 ALA A CA 1
ATOM 695 C C . ALA A 1 90 ? 4.022 -3.482 2.909 1.00 95.00 90 ALA A C 1
ATOM 697 O O . ALA A 1 90 ? 4.564 -3.920 1.897 1.00 95.00 90 ALA A O 1
ATOM 698 N N . VAL A 1 91 ? 4.136 -2.209 3.305 1.00 94.75 91 VAL A N 1
ATOM 699 C CA . VAL A 1 91 ? 4.947 -1.191 2.619 1.00 94.75 91 VAL A CA 1
ATOM 700 C C . VAL A 1 91 ? 6.396 -1.647 2.531 1.00 94.75 91 VAL A C 1
ATOM 702 O O . VAL A 1 91 ? 6.922 -1.713 1.427 1.00 94.75 91 VAL A O 1
ATOM 705 N N . GLY A 1 92 ? 7.002 -2.075 3.643 1.00 93.19 92 GLY A N 1
ATOM 706 C CA . GLY A 1 92 ? 8.391 -2.543 3.630 1.00 93.19 92 GLY A CA 1
ATOM 707 C C . GLY A 1 92 ? 8.629 -3.743 2.700 1.00 93.19 92 GLY A C 1
ATOM 708 O O . GLY A 1 92 ? 9.660 -3.826 2.041 1.00 93.19 92 GLY A O 1
ATOM 709 N N . TYR A 1 93 ? 7.667 -4.663 2.581 1.00 94.88 93 TYR A N 1
ATOM 710 C CA . TYR A 1 93 ? 7.793 -5.784 1.641 1.00 94.88 93 TYR A CA 1
ATOM 711 C C . TYR A 1 93 ? 7.739 -5.328 0.176 1.00 94.88 93 TYR A C 1
ATOM 713 O O . TYR A 1 93 ? 8.524 -5.791 -0.656 1.00 94.88 93 TYR A O 1
ATOM 721 N N . VAL A 1 94 ? 6.816 -4.418 -0.149 1.00 95.69 94 VAL A N 1
ATOM 722 C CA . VAL A 1 94 ? 6.709 -3.846 -1.498 1.00 95.69 94 VAL A CA 1
ATOM 723 C C . VAL A 1 94 ? 7.942 -3.001 -1.823 1.00 95.69 94 VAL A C 1
ATOM 725 O O . VAL A 1 94 ? 8.449 -3.091 -2.936 1.00 95.69 94 VAL A O 1
ATOM 728 N N . GLU A 1 95 ? 8.492 -2.277 -0.848 1.00 94.25 95 GLU A N 1
ATOM 729 C CA . GLU A 1 95 ? 9.745 -1.529 -0.982 1.00 94.25 95 GLU A CA 1
ATOM 730 C C . GLU A 1 95 ? 10.919 -2.453 -1.328 1.00 94.25 95 GLU A C 1
ATOM 732 O O . GLU A 1 95 ? 11.626 -2.215 -2.308 1.00 94.25 95 GLU A O 1
ATOM 737 N N . CYS A 1 96 ? 11.079 -3.571 -0.610 1.00 92.25 96 CYS A N 1
ATOM 738 C CA . CYS A 1 96 ? 12.089 -4.568 -0.966 1.00 92.25 96 CYS A CA 1
ATOM 739 C C . CYS A 1 96 ? 11.852 -5.167 -2.357 1.00 92.25 96 CYS A C 1
ATOM 741 O O . CYS A 1 96 ? 12.809 -5.445 -3.080 1.00 92.25 96 CYS A O 1
ATOM 743 N N . SER A 1 97 ? 10.590 -5.333 -2.758 1.00 93.50 97 SER A N 1
ATOM 744 C CA . SER A 1 97 ? 10.249 -5.820 -4.096 1.00 93.50 97 SER A CA 1
ATOM 745 C C . SER A 1 97 ? 10.620 -4.816 -5.185 1.00 93.50 97 SER A C 1
ATOM 747 O O . SER A 1 97 ? 11.179 -5.207 -6.208 1.00 93.50 97 SER A O 1
ATOM 749 N N . ALA A 1 98 ? 10.390 -3.523 -4.948 1.00 92.12 98 ALA A N 1
ATOM 750 C CA . ALA A 1 98 ? 10.813 -2.447 -5.837 1.00 92.12 98 ALA A CA 1
ATOM 751 C C . ALA A 1 98 ? 12.344 -2.391 -5.952 1.00 92.12 98 ALA A C 1
ATOM 753 O O . ALA A 1 98 ? 12.881 -2.381 -7.060 1.00 92.12 98 ALA A O 1
ATOM 754 N N . ALA A 1 99 ? 13.056 -2.460 -4.823 1.00 91.00 99 ALA A N 1
ATOM 755 C CA . ALA A 1 99 ? 14.517 -2.475 -4.801 1.00 91.00 99 ALA A CA 1
ATOM 756 C C . ALA A 1 99 ? 15.095 -3.692 -5.543 1.00 91.00 99 ALA A C 1
ATOM 758 O O . ALA A 1 99 ? 16.041 -3.560 -6.321 1.00 91.00 99 ALA A O 1
ATOM 759 N N . ALA A 1 100 ? 14.507 -4.877 -5.355 1.00 89.31 100 ALA A N 1
ATOM 760 C CA . ALA A 1 1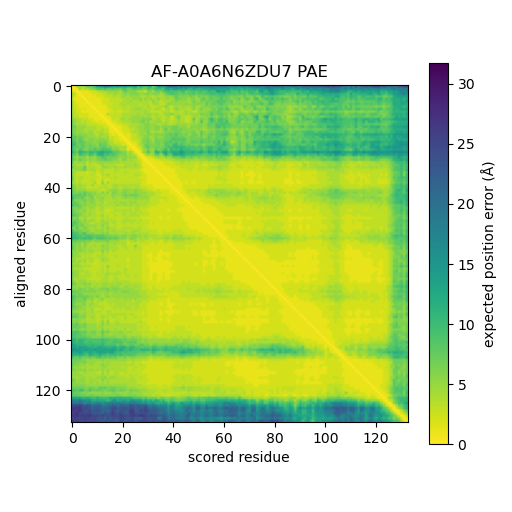00 ? 14.891 -6.074 -6.094 1.00 89.31 100 ALA A CA 1
ATOM 761 C C . ALA A 1 100 ? 14.614 -5.922 -7.599 1.00 89.31 100 ALA A C 1
ATOM 763 O O . ALA A 1 100 ? 15.433 -6.345 -8.416 1.00 89.31 100 ALA A O 1
ATOM 764 N N . ASN A 1 101 ? 13.500 -5.284 -7.977 1.00 89.25 101 ASN A N 1
ATOM 765 C CA . ASN A 1 101 ? 13.154 -5.013 -9.373 1.00 89.25 101 ASN A CA 1
ATOM 766 C C . ASN A 1 101 ? 14.176 -4.099 -10.054 1.00 89.25 101 ASN A C 1
ATOM 768 O O . ASN A 1 101 ? 14.583 -4.358 -11.186 1.00 89.25 101 ASN A O 1
ATOM 772 N N . ASP A 1 102 ? 14.647 -3.077 -9.340 1.00 86.75 102 ASP A N 1
ATOM 773 C CA . ASP A 1 102 ? 15.657 -2.138 -9.827 1.00 86.75 102 ASP A CA 1
ATOM 774 C C . ASP A 1 102 ? 17.017 -2.794 -10.100 1.00 86.75 102 ASP A C 1
ATOM 776 O O . ASP A 1 102 ? 17.782 -2.305 -10.935 1.00 86.75 102 ASP A O 1
ATOM 780 N N . MET A 1 103 ? 17.317 -3.917 -9.442 1.00 85.88 103 MET A N 1
ATOM 781 C CA . MET A 1 103 ? 18.539 -4.693 -9.675 1.00 85.88 103 MET A CA 1
ATOM 782 C C . MET A 1 103 ? 18.429 -5.662 -10.864 1.00 85.88 103 MET A C 1
ATOM 784 O O . MET A 1 103 ? 19.444 -6.219 -11.295 1.00 85.88 103 MET A O 1
ATOM 788 N N . GLN A 1 104 ? 17.229 -5.887 -11.411 1.00 82.62 104 GLN A N 1
ATOM 789 C CA . GLN A 1 104 ? 17.039 -6.792 -12.543 1.00 82.62 104 GLN A CA 1
ATOM 790 C C . GLN A 1 104 ? 17.482 -6.161 -13.868 1.00 82.62 104 GLN A C 1
ATOM 792 O O . GLN A 1 104 ? 17.290 -4.977 -14.131 1.00 82.62 104 GLN A O 1
ATOM 797 N N . ALA A 1 105 ? 18.017 -6.992 -14.769 1.00 83.94 105 ALA A N 1
ATOM 798 C CA . ALA A 1 105 ? 18.379 -6.561 -16.123 1.00 83.94 105 ALA A CA 1
ATOM 799 C C . ALA A 1 105 ? 17.157 -6.149 -16.971 1.00 83.94 105 ALA A C 1
ATOM 801 O O . ALA A 1 105 ? 17.291 -5.360 -17.905 1.00 83.94 105 ALA A O 1
ATOM 802 N N . MET A 1 106 ? 15.978 -6.691 -16.654 1.00 87.19 106 MET A N 1
ATOM 803 C CA . MET A 1 106 ? 14.694 -6.325 -17.244 1.00 87.19 106 MET A CA 1
ATOM 804 C C . MET A 1 106 ? 13.721 -6.032 -16.105 1.00 87.19 106 MET A C 1
ATOM 806 O O . MET A 1 106 ? 13.379 -6.944 -15.355 1.00 87.19 106 MET A O 1
ATOM 810 N N . LYS A 1 107 ? 13.298 -4.770 -15.980 1.00 87.12 107 LYS A N 1
ATOM 811 C CA . LYS A 1 107 ? 12.301 -4.373 -14.985 1.00 87.12 107 LYS A CA 1
ATOM 812 C C . LYS A 1 107 ? 10.952 -5.007 -15.316 1.00 87.12 107 LYS A C 1
ATOM 814 O O . LYS A 1 107 ? 10.529 -4.999 -16.475 1.00 87.12 107 LYS A O 1
ATOM 819 N N . LEU A 1 108 ? 10.310 -5.555 -14.296 1.00 90.44 108 LEU A N 1
ATOM 820 C 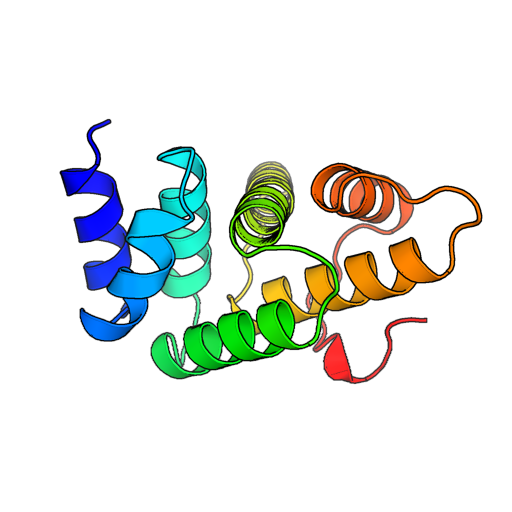CA . LEU A 1 108 ? 8.926 -6.010 -14.341 1.00 90.44 108 LEU A CA 1
ATOM 821 C C . LEU A 1 108 ? 8.009 -4.891 -13.842 1.00 90.44 108 LEU A C 1
ATOM 823 O O . LEU A 1 108 ? 8.475 -3.938 -13.226 1.00 90.44 108 LEU A O 1
ATOM 827 N N . GLU A 1 109 ? 6.707 -5.026 -14.062 1.00 94.50 109 GLU A N 1
ATOM 828 C CA . GLU A 1 109 ? 5.734 -4.233 -13.306 1.00 94.50 109 GLU A CA 1
ATOM 829 C C . GLU A 1 109 ? 5.843 -4.597 -11.815 1.00 94.50 109 GLU A C 1
ATOM 831 O O . GLU A 1 109 ? 6.036 -5.773 -11.479 1.00 94.50 109 GLU A O 1
ATOM 836 N N . LEU A 1 110 ? 5.726 -3.614 -10.917 1.00 95.31 110 LEU A N 1
ATOM 837 C CA . LEU A 1 110 ? 5.956 -3.828 -9.482 1.00 95.31 110 LEU A CA 1
ATOM 838 C C . LEU A 1 110 ? 5.065 -4.935 -8.898 1.00 95.31 110 LEU A C 1
ATOM 840 O O . LEU A 1 110 ? 5.532 -5.754 -8.106 1.00 95.31 110 LEU A O 1
ATOM 844 N N . ASP A 1 111 ? 3.808 -5.018 -9.331 1.00 96.19 111 ASP A N 1
ATO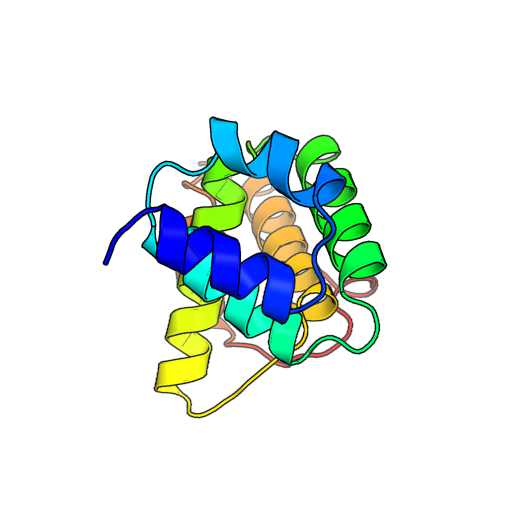M 845 C CA . ASP A 1 111 ? 2.867 -6.025 -8.842 1.00 96.19 111 ASP A CA 1
ATOM 846 C C . ASP A 1 111 ? 3.254 -7.446 -9.273 1.00 96.19 111 ASP A C 1
ATOM 848 O O . ASP A 1 111 ? 3.105 -8.387 -8.493 1.00 96.19 111 ASP A O 1
ATOM 852 N N . VAL A 1 112 ? 3.826 -7.589 -10.472 1.00 96.38 112 VAL A N 1
ATOM 853 C CA . VAL A 1 112 ? 4.368 -8.860 -10.973 1.00 96.38 112 VAL A CA 1
ATOM 854 C C . VAL A 1 112 ? 5.617 -9.254 -10.187 1.00 96.38 112 VAL A C 1
ATOM 856 O O . VAL A 1 112 ? 5.810 -10.431 -9.880 1.00 96.38 112 VAL A O 1
ATOM 859 N N . MET A 1 113 ? 6.460 -8.285 -9.823 1.00 95.88 113 MET A N 1
ATOM 860 C CA . MET A 1 113 ? 7.628 -8.562 -8.988 1.00 95.88 113 MET A CA 1
ATOM 861 C C . MET A 1 113 ? 7.227 -9.028 -7.585 1.00 95.88 113 MET A C 1
ATOM 863 O O . MET A 1 113 ? 7.767 -10.014 -7.084 1.00 95.88 113 MET A O 1
ATOM 867 N N . VAL A 1 114 ? 6.243 -8.364 -6.976 1.00 96.81 114 VAL A N 1
ATOM 868 C CA . VAL A 1 114 ? 5.684 -8.753 -5.674 1.00 96.81 114 VAL A CA 1
ATOM 869 C C . VAL A 1 114 ? 5.093 -10.161 -5.731 1.00 96.81 114 VAL A C 1
ATOM 871 O O . VAL A 1 114 ? 5.381 -10.968 -4.850 1.00 96.81 114 VAL A O 1
ATOM 874 N N . GLU A 1 115 ? 4.324 -10.493 -6.771 1.00 96.81 115 GLU A N 1
ATOM 875 C CA . GLU A 1 115 ? 3.805 -11.852 -6.982 1.00 96.81 115 GLU A CA 1
ATOM 876 C C . GLU A 1 115 ? 4.946 -12.879 -7.083 1.00 96.81 115 GLU A C 1
ATOM 878 O O . GLU A 1 115 ? 4.954 -13.874 -6.358 1.00 96.81 115 GLU A O 1
ATOM 883 N N . SER A 1 116 ? 5.972 -12.594 -7.890 1.00 95.12 116 SER A N 1
ATOM 884 C CA . SER A 1 116 ? 7.135 -13.475 -8.047 1.00 95.12 116 SER A CA 1
ATOM 885 C C . SER A 1 116 ? 7.903 -13.694 -6.738 1.00 95.12 116 SER A C 1
ATOM 887 O O . SER A 1 116 ? 8.397 -14.801 -6.487 1.00 95.12 116 SER A O 1
ATOM 889 N N . MET A 1 117 ? 8.047 -12.657 -5.909 1.00 94.62 117 MET A N 1
ATOM 890 C CA . MET A 1 117 ? 8.708 -12.766 -4.607 1.00 94.62 117 MET A CA 1
ATOM 891 C C . MET A 1 117 ? 7.865 -13.552 -3.603 1.00 94.62 117 MET A C 1
ATOM 893 O O . MET A 1 117 ? 8.420 -14.363 -2.859 1.00 94.62 117 MET A O 1
ATOM 897 N N . LEU A 1 118 ? 6.541 -13.389 -3.620 1.00 96.06 118 LEU A N 1
ATOM 898 C CA . LEU A 1 118 ? 5.627 -14.170 -2.787 1.00 96.06 118 LEU A CA 1
ATOM 899 C C . LEU A 1 118 ? 5.658 -15.655 -3.151 1.00 96.06 118 LEU A C 1
ATOM 901 O O . LEU A 1 118 ? 5.727 -16.494 -2.255 1.00 96.06 118 LEU A O 1
ATOM 905 N N . ASP A 1 119 ? 5.684 -15.985 -4.439 1.00 94.69 119 ASP A N 1
ATOM 906 C CA . ASP A 1 119 ? 5.770 -17.374 -4.900 1.00 94.69 119 ASP A CA 1
ATOM 907 C C . ASP A 1 119 ? 7.111 -18.031 -4.541 1.00 94.69 119 ASP A C 1
ATOM 909 O O . ASP A 1 119 ? 7.169 -19.223 -4.232 1.00 94.69 119 ASP A O 1
ATOM 913 N N . SER A 1 120 ? 8.199 -17.257 -4.568 1.00 93.38 120 SER A N 1
ATOM 914 C CA . SER A 1 120 ? 9.555 -17.777 -4.346 1.00 93.38 120 SER A CA 1
ATOM 915 C C . SER A 1 120 ? 9.935 -17.861 -2.868 1.00 93.38 120 SER A C 1
ATOM 917 O O . SER A 1 120 ? 10.605 -18.808 -2.450 1.00 93.38 120 SER A O 1
ATOM 919 N N . TYR A 1 121 ? 9.535 -16.863 -2.079 1.00 93.06 121 TYR A N 1
ATOM 920 C CA . TYR A 1 121 ? 10.012 -16.656 -0.708 1.00 93.06 121 TYR A CA 1
ATOM 921 C C . TYR A 1 121 ? 8.880 -16.547 0.318 1.00 93.06 121 TYR A C 1
ATOM 923 O O . TYR A 1 121 ? 9.118 -16.686 1.519 1.00 93.06 121 TYR A O 1
ATOM 931 N N . GLY A 1 122 ? 7.645 -16.317 -0.128 1.00 93.25 122 GLY A N 1
ATOM 932 C CA . GLY A 1 122 ? 6.514 -16.028 0.744 1.00 93.25 122 GLY A CA 1
ATOM 933 C C . GLY A 1 122 ? 6.641 -14.675 1.445 1.00 93.25 122 GLY A C 1
ATOM 934 O O . GLY A 1 122 ? 7.281 -13.739 0.965 1.00 93.25 122 GLY A O 1
ATOM 935 N N . TYR A 1 123 ? 6.002 -14.585 2.610 1.00 92.94 123 TYR A N 1
ATOM 936 C CA . TYR A 1 123 ? 5.962 -13.392 3.455 1.00 92.94 123 TYR A CA 1
ATOM 937 C C . TYR A 1 123 ? 6.290 -13.769 4.904 1.00 92.94 123 TYR A C 1
ATOM 939 O O . TYR A 1 123 ? 5.607 -14.628 5.470 1.00 92.94 123 TYR A O 1
ATOM 947 N N . SER A 1 124 ? 7.285 -13.143 5.538 1.00 84.88 124 SER A N 1
ATOM 948 C CA . SER A 1 124 ? 7.612 -13.394 6.956 1.00 84.88 124 SER A CA 1
ATOM 949 C C . SER A 1 124 ? 6.894 -12.437 7.914 1.00 84.88 124 SER A C 1
ATOM 951 O O . SER A 1 124 ? 6.536 -12.843 9.017 1.00 84.88 124 SER A O 1
ATOM 953 N N . GLY A 1 125 ? 6.593 -11.208 7.479 1.00 77.69 125 GLY A N 1
ATOM 954 C CA . GLY A 1 125 ? 6.011 -10.168 8.335 1.00 77.69 125 GLY A CA 1
ATOM 955 C C . GLY A 1 125 ? 7.011 -9.537 9.305 1.00 77.69 125 GLY A C 1
ATOM 956 O O . GLY A 1 125 ? 6.607 -8.887 10.263 1.00 77.69 125 GLY A O 1
ATOM 957 N N . GLU A 1 126 ? 8.307 -9.732 9.088 1.00 69.25 126 GLU A N 1
ATOM 958 C CA . GLU A 1 126 ? 9.345 -9.017 9.829 1.00 69.25 126 GLU A CA 1
ATOM 959 C C . GLU A 1 126 ? 9.454 -7.572 9.311 1.00 69.25 126 GLU A C 1
ATOM 961 O O . GLU A 1 126 ? 9.046 -7.286 8.183 1.00 69.25 126 GLU A O 1
ATOM 966 N N . ASP A 1 127 ? 9.940 -6.644 10.144 1.00 58.12 127 ASP A N 1
ATOM 967 C CA . ASP A 1 127 ? 10.179 -5.256 9.729 1.00 58.12 127 ASP A CA 1
ATOM 968 C C . ASP A 1 127 ? 11.243 -5.260 8.616 1.00 58.12 127 ASP A C 1
ATOM 970 O O . ASP A 1 127 ? 12.445 -5.329 8.862 1.00 58.12 127 ASP A O 1
ATOM 974 N N . ALA A 1 128 ? 10.779 -5.231 7.365 1.00 53.75 128 ALA A N 1
ATOM 975 C CA . ALA A 1 128 ? 11.614 -5.375 6.176 1.00 53.75 128 ALA A CA 1
ATOM 976 C C . ALA A 1 128 ? 12.591 -4.200 5.967 1.00 53.75 128 ALA A C 1
ATOM 978 O O . ALA A 1 128 ? 13.489 -4.295 5.136 1.00 53.75 128 ALA A O 1
ATOM 979 N N . SER A 1 129 ? 12.478 -3.129 6.765 1.00 46.62 129 SER A N 1
ATOM 980 C CA . SER A 1 129 ? 13.350 -1.950 6.701 1.00 46.62 129 SER A CA 1
ATOM 981 C C . SER A 1 129 ? 14.829 -2.237 6.989 1.00 46.62 129 SER A C 1
ATOM 983 O O . SER A 1 129 ? 15.659 -1.365 6.753 1.00 46.62 129 SER A O 1
ATOM 985 N N . GLU A 1 130 ? 15.183 -3.415 7.518 1.00 46.12 130 GLU A N 1
ATOM 986 C CA . GLU A 1 130 ? 16.577 -3.747 7.850 1.00 46.12 130 GLU A CA 1
ATOM 987 C C . GLU A 1 130 ? 17.220 -4.830 6.969 1.00 46.12 130 GLU A C 1
ATOM 989 O O . GLU A 1 130 ? 18.441 -4.943 6.997 1.00 46.12 130 GLU A O 1
ATOM 994 N N . ASN A 1 131 ? 16.473 -5.586 6.153 1.00 46.84 131 ASN A N 1
ATOM 995 C CA . ASN A 1 131 ? 17.044 -6.650 5.311 1.00 46.84 131 ASN A CA 1
ATOM 996 C C . ASN A 1 131 ? 16.211 -6.877 4.040 1.00 46.84 131 ASN A C 1
ATOM 998 O O . ASN A 1 131 ? 15.382 -7.783 3.986 1.00 46.84 131 ASN A O 1
ATOM 1002 N N . CYS A 1 132 ? 16.461 -6.092 2.990 1.00 57.81 132 CYS A N 1
ATOM 1003 C CA . CYS A 1 132 ? 15.946 -6.410 1.651 1.00 57.81 132 CYS A CA 1
ATOM 1004 C C . CYS A 1 132 ? 16.810 -7.440 0.886 1.00 57.81 132 CYS A C 1
ATOM 1006 O O . CYS A 1 132 ? 16.595 -7.627 -0.311 1.00 57.81 132 CYS A O 1
ATOM 1008 N N . LEU A 1 133 ? 17.770 -8.111 1.545 1.00 45.69 133 LEU A N 1
ATOM 1009 C CA . LEU A 1 133 ? 18.611 -9.190 1.000 1.00 45.69 133 LEU A CA 1
ATOM 1010 C C . LEU A 1 133 ? 18.970 -10.223 2.075 1.00 45.69 133 LEU A C 1
ATOM 1012 O O . LEU A 1 133 ? 19.388 -9.793 3.172 1.00 45.69 133 LEU A O 1
#

pLDDT: mean 86.25, std 11.34, range [45.69, 97.38]

Radius of gyration: 13.8 Å; Cα contacts (8 Å, |Δi|>4): 163; chains: 1; bounding box: 38×33×33 Å

Solvent-accessible surface area (backbone atoms only — not comparable to full-atom values): 7328 Å² total; per-residue (Å²): 138,55,69,67,61,33,53,53,41,28,48,72,24,50,40,51,79,73,69,46,56,68,46,66,81,37,58,89,48,71,64,31,44,45,34,52,21,55,22,21,62,59,30,96,49,30,53,62,35,50,50,50,44,50,54,52,32,73,74,45,100,54,53,63,42,47,51,37,48,25,50,29,51,54,46,52,52,29,53,76,71,75,49,85,58,34,35,55,41,50,44,28,50,51,49,33,33,49,56,55,36,73,71,42,97,68,72,65,61,58,39,58,41,42,50,53,43,39,75,74,72,50,80,89,78,56,77,33,86,81,57,74,119

Mean predicted aligned error: 5.26 Å

Secondary structure (DSSP, 8-state):
--HHHHHHHHHHTT--HHHHHHHHHH---HHHHHHHHHHHTT-SSHHHHHHHHHHHHHHSSS-HHHHHHHHHHHHHHHHHTT----HHHHHHHHHHHHHHHHTSSSPPPHHHHHHHHHHHH----S-GGG---